Protein AF-A0A520JUE2-F1 (afdb_monomer)

Radius of gyration: 15.74 Å; Cα contacts (8 Å, |Δi|>4): 24; chains: 1; bounding box: 34×27×36 Å

Solvent-accessible surface area (backbone atoms only — not comparable to full-atom values): 5242 Å² total; per-residue (Å²): 116,76,63,63,56,52,48,52,51,53,54,51,52,54,56,52,51,73,74,62,47,66,65,67,70,43,51,86,78,46,73,60,71,72,49,37,86,77,52,58,78,80,60,84,58,86,52,96,86,34,75,84,80,77,77,57,65,54,58,51,55,50,49,54,52,49,28,66,74,71,70,49,51,72,71,56,46,52,54,66,73,73,107

Structure (mmCIF, N/CA/C/O backbone):
data_AF-A0A520JUE2-F1
#
_entry.id   AF-A0A520JUE2-F1
#
loop_
_atom_site.group_PDB
_atom_site.id
_atom_site.type_symbol
_atom_site.label_atom_id
_atom_site.label_alt_id
_atom_site.label_comp_id
_atom_site.label_asym_id
_atom_site.label_entity_id
_atom_site.label_seq_id
_atom_site.pdbx_PDB_ins_code
_atom_site.Cartn_x
_atom_site.Cartn_y
_atom_site.Cartn_z
_atom_site.occupancy
_atom_site.B_iso_or_equiv
_atom_site.auth_se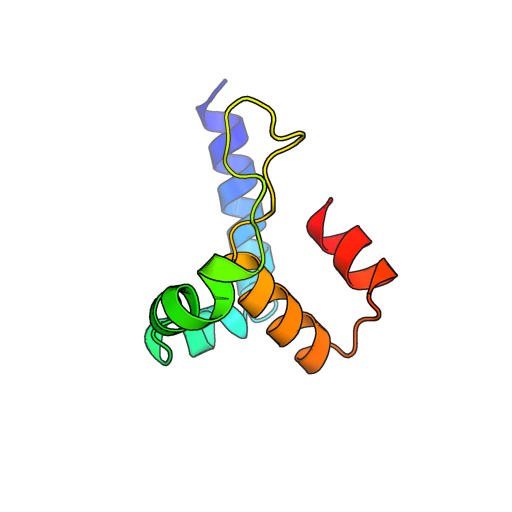q_id
_atom_site.auth_comp_id
_atom_site.auth_asym_id
_atom_site.auth_atom_id
_atom_site.pdbx_PDB_model_num
ATOM 1 N N . MET A 1 1 ? 20.350 7.184 17.857 1.00 49.84 1 MET A N 1
ATOM 2 C CA . MET A 1 1 ? 19.552 7.779 16.756 1.00 49.84 1 MET A CA 1
ATOM 3 C C . MET A 1 1 ? 18.463 6.853 16.202 1.00 49.84 1 MET A C 1
ATOM 5 O O . MET A 1 1 ? 17.351 7.334 16.053 1.00 49.84 1 MET A O 1
ATOM 9 N N . LYS A 1 2 ? 18.697 5.545 15.976 1.00 56.19 2 LYS A N 1
ATOM 10 C CA . LYS A 1 2 ? 17.643 4.600 15.519 1.00 56.19 2 LYS A CA 1
ATOM 11 C C . LYS A 1 2 ? 16.436 4.449 16.474 1.00 56.19 2 LYS A C 1
ATOM 13 O O . LYS A 1 2 ? 15.347 4.113 16.033 1.00 56.19 2 LYS A O 1
ATOM 18 N N . THR A 1 3 ? 16.612 4.725 17.765 1.00 66.12 3 THR A N 1
ATOM 19 C CA . THR A 1 3 ? 15.599 4.525 18.818 1.00 66.12 3 THR A CA 1
ATOM 20 C C . THR A 1 3 ? 14.528 5.613 18.893 1.00 66.12 3 THR A C 1
ATOM 22 O O . THR A 1 3 ? 13.357 5.289 19.050 1.00 66.12 3 THR A O 1
ATOM 25 N N . LEU A 1 4 ? 14.898 6.890 18.750 1.00 71.50 4 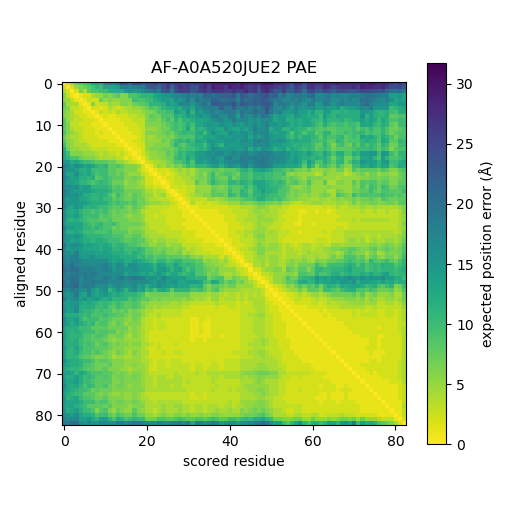LEU A N 1
ATOM 26 C CA . LEU A 1 4 ? 13.943 8.006 18.833 1.00 71.50 4 LEU A CA 1
ATOM 27 C C . LEU A 1 4 ? 13.048 8.089 17.588 1.00 71.50 4 LEU A C 1
ATOM 29 O O . LEU A 1 4 ? 11.847 8.301 17.714 1.00 71.50 4 LEU A O 1
ATOM 33 N N . ILE A 1 5 ? 13.615 7.842 16.401 1.00 75.62 5 ILE A N 1
ATOM 34 C CA . ILE A 1 5 ? 12.860 7.805 15.138 1.00 75.62 5 ILE A CA 1
ATOM 35 C C . ILE A 1 5 ? 11.861 6.639 15.148 1.00 75.62 5 ILE A C 1
ATOM 37 O O . ILE A 1 5 ? 10.685 6.838 14.855 1.00 75.62 5 ILE A O 1
ATOM 41 N N . GLY A 1 6 ? 12.295 5.442 15.564 1.00 75.69 6 GLY A N 1
ATOM 42 C CA . GLY A 1 6 ? 11.406 4.280 15.675 1.00 75.69 6 GLY A CA 1
ATOM 43 C C . GLY A 1 6 ? 10.296 4.462 16.716 1.00 75.69 6 GLY A C 1
ATOM 44 O O . GLY A 1 6 ? 9.168 4.026 16.495 1.00 75.69 6 GLY A O 1
ATOM 45 N N . PHE A 1 7 ? 10.581 5.148 17.829 1.00 79.94 7 PHE A N 1
ATOM 46 C CA . PHE A 1 7 ? 9.563 5.503 18.819 1.00 79.94 7 PHE A CA 1
ATOM 47 C C . PHE A 1 7 ? 8.528 6.477 18.241 1.00 79.94 7 PHE A C 1
ATOM 49 O O . PHE A 1 7 ? 7.330 6.231 18.359 1.00 79.94 7 PHE A O 1
ATOM 56 N N . GLY A 1 8 ? 8.980 7.532 17.553 1.00 81.62 8 GLY A N 1
ATOM 57 C CA . GLY A 1 8 ? 8.096 8.502 16.903 1.00 81.62 8 GLY A CA 1
ATOM 58 C C . GLY A 1 8 ? 7.179 7.865 15.856 1.00 81.62 8 GLY A C 1
ATOM 59 O O . GLY A 1 8 ? 5.976 8.115 15.867 1.00 81.62 8 GLY A O 1
ATOM 60 N N . GLN A 1 9 ? 7.716 6.976 15.014 1.00 79.25 9 GLN A N 1
ATOM 61 C CA . GLN A 1 9 ? 6.925 6.216 14.040 1.00 79.25 9 GLN A CA 1
ATOM 62 C C . GLN A 1 9 ? 5.877 5.338 14.726 1.00 79.25 9 GLN A C 1
ATOM 64 O O . GLN A 1 9 ? 4.713 5.353 14.341 1.00 79.25 9 GLN A O 1
ATOM 69 N N . LYS A 1 10 ? 6.260 4.606 15.779 1.00 81.56 10 LYS A N 1
ATOM 70 C CA . LYS A 1 10 ? 5.337 3.739 16.521 1.00 81.56 10 LYS A CA 1
ATOM 71 C C . LYS A 1 10 ? 4.173 4.521 17.135 1.00 81.56 10 LYS A C 1
ATOM 73 O O . LYS A 1 10 ? 3.040 4.053 17.095 1.00 81.56 10 LYS A O 1
ATOM 78 N N . GLU A 1 11 ? 4.438 5.702 17.684 1.00 83.50 11 GLU A N 1
ATOM 79 C CA . GLU A 1 11 ? 3.393 6.569 18.237 1.00 83.50 11 GLU A CA 1
ATOM 80 C C . GLU A 1 11 ? 2.505 7.186 17.144 1.00 83.50 11 GLU A C 1
ATOM 82 O O . GLU A 1 11 ? 1.295 7.296 17.336 1.00 83.50 11 GLU A O 1
ATOM 87 N N . ALA A 1 12 ? 3.064 7.522 15.975 1.00 78.25 12 ALA A N 1
ATOM 88 C CA . ALA A 1 12 ? 2.277 7.952 14.818 1.00 78.25 12 ALA A CA 1
ATOM 89 C C . ALA A 1 12 ? 1.334 6.839 14.329 1.00 78.25 12 ALA A C 1
ATOM 91 O O . ALA A 1 12 ? 0.136 7.079 14.189 1.00 78.25 12 ALA A O 1
ATOM 92 N N . TYR A 1 13 ? 1.837 5.609 14.177 1.00 77.81 13 TYR A N 1
ATOM 93 C CA . TYR A 1 13 ? 1.019 4.455 13.790 1.00 77.81 13 TYR A CA 1
ATOM 94 C C . TYR A 1 13 ? -0.119 4.187 14.781 1.00 77.81 13 TYR A C 1
ATOM 96 O O . TYR A 1 13 ? -1.255 4.000 14.356 1.00 77.81 13 TYR A O 1
ATOM 104 N N . LYS A 1 14 ? 0.142 4.248 16.095 1.00 80.25 14 LYS A N 1
ATOM 105 C CA . LYS A 1 14 ? -0.911 4.095 17.117 1.00 80.25 14 LYS A CA 1
ATOM 106 C C . LYS A 1 14 ? -2.000 5.163 17.018 1.00 80.25 14 LYS A C 1
ATOM 108 O O . LYS A 1 14 ? -3.168 4.861 17.237 1.00 80.25 14 LYS A O 1
ATOM 113 N N . ARG A 1 15 ? -1.636 6.417 16.727 1.00 77.31 15 ARG A N 1
ATOM 114 C CA . ARG A 1 15 ? -2.623 7.496 16.551 1.00 77.31 15 ARG A CA 1
ATOM 115 C C . ARG A 1 15 ? -3.507 7.249 15.335 1.00 77.31 15 ARG A C 1
ATOM 117 O O . ARG A 1 15 ? -4.704 7.477 15.421 1.00 77.31 15 ARG A O 1
ATOM 124 N N . VAL A 1 16 ? -2.935 6.762 14.234 1.00 74.12 16 VAL A N 1
ATOM 125 C CA . VAL A 1 16 ? -3.699 6.413 13.026 1.00 74.12 16 VAL A CA 1
ATOM 126 C C . VAL A 1 16 ? -4.616 5.216 13.282 1.00 74.12 16 VAL A C 1
ATOM 128 O O . VAL A 1 16 ? -5.782 5.256 12.905 1.00 74.12 16 VAL A O 1
ATOM 131 N N . GLU A 1 17 ? -4.141 4.197 14.001 1.00 72.25 17 GLU A N 1
ATOM 132 C CA . GLU A 1 17 ? -4.944 3.027 14.387 1.00 72.25 17 GLU A CA 1
ATOM 133 C C . GLU A 1 17 ? -6.207 3.429 15.176 1.00 72.25 17 GLU A C 1
ATOM 135 O O . GLU A 1 17 ? -7.289 2.886 14.950 1.00 72.25 17 GLU A O 1
ATOM 140 N N . GLN A 1 18 ? -6.103 4.451 16.036 1.00 74.12 18 GLN A N 1
ATOM 141 C CA . GLN A 1 18 ? -7.231 5.001 16.803 1.00 74.12 18 GLN A CA 1
ATOM 142 C C . GLN A 1 18 ? -8.283 5.724 15.947 1.00 74.12 18 GLN A C 1
ATOM 144 O O . GLN A 1 18 ? -9.423 5.858 16.389 1.00 74.12 18 GLN A O 1
ATOM 149 N N . LEU A 1 19 ? -7.937 6.175 14.736 1.00 70.06 19 LEU A N 1
ATOM 150 C CA . LEU A 1 19 ? -8.871 6.835 13.811 1.00 70.06 19 LEU A CA 1
ATOM 151 C C . LEU A 1 19 ? -9.739 5.833 13.031 1.00 70.06 19 LEU A C 1
ATOM 153 O O . LEU A 1 19 ? -10.644 6.238 12.301 1.00 70.06 19 LEU A O 1
ATOM 157 N N . GLY A 1 20 ? -9.499 4.532 13.221 1.00 67.75 20 GLY A N 1
ATOM 158 C CA . GLY A 1 20 ? -10.203 3.451 12.548 1.00 67.75 20 GLY A CA 1
ATOM 159 C C . GLY A 1 20 ? -9.471 3.012 11.286 1.00 67.75 20 GLY A C 1
ATOM 160 O O . GLY A 1 20 ? -9.689 3.548 10.202 1.00 67.75 20 GLY A O 1
ATOM 161 N N . ASP A 1 21 ? -8.638 1.982 11.419 1.00 72.00 21 ASP A N 1
ATOM 162 C CA . ASP A 1 21 ? -7.959 1.355 10.287 1.00 72.00 21 ASP A CA 1
ATOM 163 C C . ASP A 1 21 ? -8.840 0.245 9.684 1.00 72.00 21 ASP A C 1
ATOM 165 O O . ASP A 1 21 ? -8.800 -0.926 10.078 1.00 72.00 21 ASP A O 1
ATOM 169 N N . ARG A 1 22 ? -9.684 0.627 8.715 1.00 76.44 22 ARG A N 1
ATOM 170 C CA . ARG A 1 22 ? -10.558 -0.319 7.998 1.00 76.44 22 ARG A CA 1
ATOM 171 C C . ARG A 1 22 ? -9.758 -1.389 7.251 1.00 76.44 22 ARG A C 1
ATOM 173 O O . ARG A 1 22 ? -10.221 -2.524 7.146 1.00 76.44 22 ARG A O 1
ATOM 180 N N . LEU A 1 23 ? -8.561 -1.050 6.761 1.00 77.94 23 LEU A N 1
ATOM 181 C CA . LEU A 1 23 ? -7.669 -1.990 6.081 1.00 77.94 23 LEU A CA 1
ATOM 182 C C . LEU A 1 23 ? -7.113 -3.025 7.064 1.00 77.94 23 LEU A C 1
ATOM 184 O O . LEU A 1 23 ? -7.088 -4.215 6.744 1.00 77.94 23 LEU A O 1
ATOM 188 N N . ALA A 1 24 ? -6.715 -2.607 8.269 1.00 77.12 24 ALA A N 1
ATOM 189 C CA . ALA A 1 24 ? -6.321 -3.524 9.336 1.00 77.12 24 ALA A CA 1
ATOM 190 C C . ALA A 1 24 ? -7.471 -4.456 9.736 1.00 77.12 24 ALA A C 1
ATOM 192 O O . ALA A 1 24 ? -7.233 -5.646 9.946 1.00 77.12 24 ALA A O 1
ATOM 193 N N . GLY A 1 25 ? -8.710 -3.951 9.757 1.00 79.94 25 GLY A N 1
ATOM 194 C CA . GLY A 1 25 ? -9.907 -4.751 10.033 1.00 79.94 25 GLY A CA 1
ATOM 195 C C . GLY A 1 25 ? -10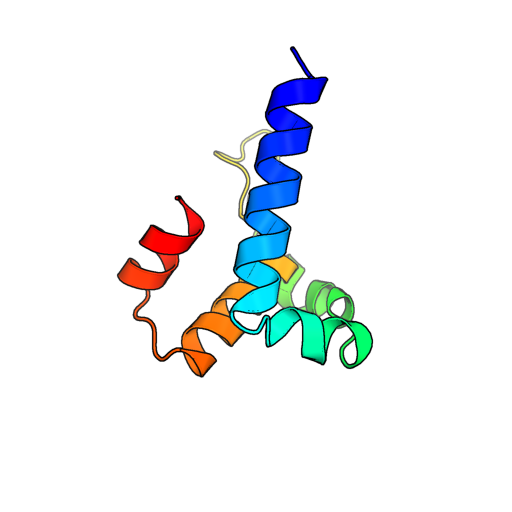.102 -5.919 9.060 1.00 79.94 25 GLY A C 1
ATOM 196 O O . GLY A 1 25 ? -10.443 -7.020 9.485 1.00 79.94 25 GLY A O 1
ATOM 197 N N . ILE A 1 26 ? -9.809 -5.717 7.771 1.00 82.81 26 ILE A N 1
ATOM 198 C CA . ILE A 1 26 ? -9.930 -6.770 6.747 1.00 82.81 26 ILE A CA 1
ATOM 199 C C . ILE A 1 26 ? -8.626 -7.536 6.495 1.00 82.81 26 ILE A C 1
ATOM 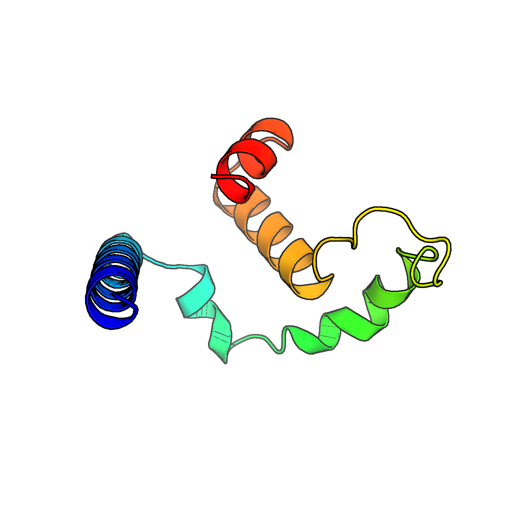201 O O . ILE A 1 26 ? -8.605 -8.490 5.714 1.00 82.81 26 ILE A O 1
ATOM 205 N N . LYS A 1 27 ? -7.521 -7.150 7.147 1.00 81.56 27 LYS A N 1
ATOM 206 C CA . LYS A 1 27 ? -6.189 -7.731 6.921 1.00 81.56 27 LYS A CA 1
ATOM 207 C C . LYS A 1 27 ? -6.174 -9.247 7.110 1.00 81.56 27 LYS A C 1
ATOM 209 O O . LYS A 1 27 ? -5.519 -9.937 6.339 1.00 81.56 27 LYS A O 1
ATOM 214 N N . SER A 1 28 ? -6.878 -9.751 8.124 1.00 81.25 28 SER A N 1
ATOM 215 C CA . SER A 1 28 ? -6.989 -11.186 8.421 1.00 81.25 28 SER A CA 1
ATOM 216 C C . SER A 1 28 ? -8.088 -11.894 7.625 1.00 81.25 28 SER A C 1
ATOM 218 O O . SER A 1 28 ? -8.112 -13.121 7.592 1.00 81.25 28 SER A O 1
ATOM 220 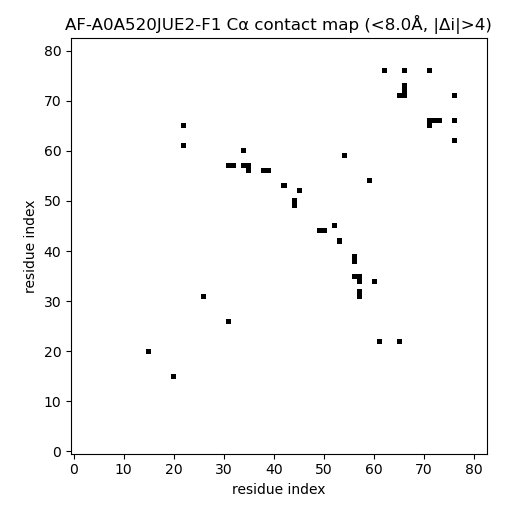N N . GLN A 1 29 ? -8.989 -11.145 6.985 1.00 86.50 29 GLN A N 1
ATOM 221 C CA . GLN A 1 29 ? -10.129 -11.693 6.247 1.00 86.50 29 GLN A CA 1
ATOM 222 C C . GLN A 1 29 ? -9.809 -11.960 4.773 1.00 86.50 29 GLN A C 1
ATOM 224 O O . GLN A 1 29 ? -10.543 -12.693 4.116 1.00 86.50 29 GLN A O 1
ATOM 229 N N . MET A 1 30 ? -8.723 -11.382 4.251 1.00 86.81 30 MET A N 1
ATOM 230 C CA . MET A 1 30 ? -8.357 -11.492 2.845 1.00 86.81 30 MET A CA 1
ATOM 231 C C . MET A 1 30 ? -6.900 -11.910 2.663 1.00 86.81 30 MET A C 1
ATOM 233 O O . MET A 1 30 ? -5.980 -11.291 3.199 1.00 86.81 30 MET A O 1
ATOM 237 N N . ASN A 1 31 ? -6.682 -12.940 1.845 1.00 92.31 31 ASN A N 1
ATOM 238 C CA . ASN A 1 31 ? -5.348 -13.309 1.390 1.00 92.31 31 ASN A CA 1
ATOM 239 C C . ASN A 1 31 ? -4.886 -12.334 0.297 1.00 92.31 31 ASN A C 1
ATOM 241 O O . ASN A 1 31 ? -5.098 -12.570 -0.888 1.00 92.31 31 ASN A O 1
ATOM 245 N N . TRP A 1 32 ? -4.254 -11.235 0.700 1.00 92.56 32 TRP A N 1
ATOM 246 C CA . TRP A 1 32 ? -3.769 -10.202 -0.218 1.00 92.56 32 TRP A CA 1
ATOM 247 C C . TRP A 1 32 ? -2.759 -10.711 -1.256 1.00 92.56 32 TRP A C 1
ATOM 249 O O . TRP A 1 32 ? -2.727 -10.218 -2.378 1.00 92.56 32 TRP A O 1
ATOM 259 N N . GLU A 1 33 ? -1.959 -11.720 -0.916 1.00 94.88 33 GLU A N 1
ATOM 260 C CA . GLU A 1 33 ? -0.986 -12.299 -1.849 1.00 94.88 33 GLU A CA 1
ATOM 261 C C . GLU A 1 33 ? -1.655 -13.125 -2.956 1.00 94.88 33 GLU A C 1
ATOM 263 O O . GLU A 1 33 ? -1.055 -13.344 -4.005 1.00 94.88 33 GLU A O 1
ATOM 268 N N . ALA A 1 34 ? -2.927 -13.511 -2.790 1.00 94.62 34 ALA A N 1
ATOM 269 C CA . ALA A 1 34 ? -3.691 -14.159 -3.854 1.00 94.62 34 ALA A CA 1
ATOM 270 C C . ALA A 1 34 ? -3.892 -13.252 -5.082 1.00 94.62 34 ALA A C 1
ATOM 272 O O . ALA A 1 34 ? -4.114 -13.764 -6.176 1.00 94.62 34 ALA A O 1
ATOM 273 N N . PHE A 1 35 ? -3.781 -11.925 -4.926 1.00 93.69 35 PHE A N 1
ATOM 274 C CA . PHE A 1 35 ? -3.839 -10.994 -6.054 1.00 93.69 35 PHE A CA 1
ATOM 275 C C . PHE A 1 35 ? -2.541 -10.959 -6.853 1.00 93.69 35 PHE A C 1
ATOM 277 O O . PHE A 1 35 ? -2.593 -10.740 -8.059 1.00 93.69 35 PHE A O 1
ATOM 284 N N . ARG A 1 36 ? -1.383 -11.200 -6.225 1.00 94.06 36 ARG A N 1
ATOM 285 C CA . ARG A 1 36 ? -0.076 -11.069 -6.879 1.00 94.06 36 ARG A CA 1
ATOM 286 C C . ARG A 1 36 ? 0.030 -11.826 -8.208 1.00 94.06 36 ARG A C 1
ATOM 288 O O . ARG A 1 36 ? 0.411 -11.175 -9.173 1.00 94.06 36 ARG A O 1
ATOM 295 N N . PRO A 1 37 ? -0.331 -13.119 -8.329 1.00 94.19 37 PRO A N 1
ATOM 296 C CA . PRO A 1 37 ? -0.241 -13.817 -9.615 1.00 94.19 37 PRO A CA 1
ATOM 297 C C . PRO A 1 37 ? -1.212 -13.289 -10.685 1.00 94.19 37 PRO A C 1
ATOM 299 O O . PRO A 1 37 ? -1.065 -13.628 -11.850 1.00 94.19 37 PRO A O 1
ATOM 302 N N . ILE A 1 38 ? -2.213 -12.486 -10.311 1.00 94.00 38 ILE A N 1
ATOM 303 C CA . ILE A 1 38 ? -3.168 -11.874 -11.246 1.00 94.00 38 ILE A CA 1
ATOM 304 C C . ILE A 1 38 ? -2.584 -10.585 -11.837 1.00 94.00 38 ILE A C 1
ATOM 306 O O . ILE A 1 38 ? -2.822 -10.270 -12.999 1.00 94.00 38 ILE A O 1
ATOM 310 N N . VAL A 1 39 ? -1.830 -9.832 -11.030 1.00 92.31 39 VAL A N 1
ATOM 311 C CA . VAL A 1 39 ? -1.353 -8.484 -11.378 1.00 92.31 39 VAL A CA 1
ATOM 312 C C . VAL A 1 39 ? 0.160 -8.397 -11.602 1.00 92.31 39 VAL A C 1
ATOM 314 O O . VAL A 1 39 ? 0.650 -7.349 -12.014 1.00 92.31 39 VAL A O 1
ATOM 317 N N . SER A 1 40 ? 0.914 -9.475 -11.357 1.00 88.62 40 SER A N 1
ATOM 318 C CA . SER A 1 40 ? 2.381 -9.500 -11.472 1.00 88.62 40 SER A CA 1
ATOM 319 C C . SER A 1 40 ? 2.881 -9.104 -12.853 1.00 88.62 40 SER A C 1
ATOM 321 O O . SER A 1 40 ? 3.959 -8.517 -12.965 1.00 88.62 40 SER A O 1
ATOM 323 N N . ASP A 1 41 ? 2.086 -9.406 -13.874 1.00 87.88 41 ASP A N 1
ATOM 324 C CA . ASP A 1 41 ? 2.453 -9.261 -15.278 1.00 87.88 41 ASP A CA 1
ATOM 325 C C . ASP A 1 41 ? 2.120 -7.861 -15.822 1.00 87.88 41 ASP A C 1
ATOM 327 O O . ASP A 1 41 ? 2.419 -7.563 -16.974 1.00 87.88 41 ASP A O 1
ATOM 331 N N . MET A 1 42 ? 1.549 -6.968 -14.997 1.00 86.12 42 MET A N 1
ATOM 332 C CA . MET A 1 42 ? 1.334 -5.561 -15.371 1.00 86.12 42 MET A CA 1
ATOM 333 C C . MET A 1 42 ? 2.645 -4.790 -15.563 1.00 86.12 42 MET A C 1
ATOM 335 O O . MET A 1 42 ? 2.663 -3.776 -16.257 1.00 86.12 42 MET A O 1
ATOM 339 N N . TYR A 1 43 ? 3.726 -5.237 -14.921 1.00 82.81 43 TYR A N 1
ATOM 340 C CA . TYR A 1 43 ? 5.029 -4.588 -14.980 1.00 82.81 43 TYR A CA 1
ATOM 341 C C . TYR A 1 43 ? 6.047 -5.481 -15.689 1.00 82.81 43 TYR A C 1
ATOM 343 O O . TYR A 1 43 ? 6.422 -6.536 -15.179 1.00 82.81 43 TYR A O 1
ATOM 351 N N . ASP A 1 44 ? 6.566 -5.013 -16.821 1.00 79.94 44 ASP A N 1
ATOM 352 C CA . ASP A 1 44 ? 7.585 -5.688 -17.637 1.00 79.94 44 ASP A CA 1
ATOM 353 C C . ASP A 1 44 ? 9.002 -5.105 -17.443 1.00 79.94 44 ASP A C 1
ATOM 355 O O . ASP A 1 44 ? 9.997 -5.625 -17.948 1.00 79.94 44 ASP A O 1
ATOM 359 N N . ASN A 1 45 ? 9.123 -4.048 -16.641 1.00 82.88 45 ASN A N 1
ATOM 360 C CA . ASN A 1 45 ? 10.339 -3.255 -16.465 1.00 82.88 45 ASN A CA 1
ATOM 361 C C . ASN A 1 45 ? 11.260 -3.742 -15.326 1.00 82.88 45 ASN A C 1
ATOM 363 O O . ASN A 1 45 ? 12.115 -2.987 -14.869 1.00 82.88 45 ASN A O 1
ATOM 367 N N . ARG A 1 46 ? 11.142 -5.000 -14.879 1.00 75.19 46 ARG A N 1
ATOM 368 C CA . ARG A 1 46 ? 11.921 -5.562 -13.749 1.00 75.19 46 ARG A CA 1
ATOM 369 C C . ARG A 1 46 ? 13.387 -5.899 -14.075 1.00 75.19 46 ARG A C 1
ATOM 371 O O . ARG A 1 46 ? 14.077 -6.506 -13.260 1.00 75.19 46 ARG A O 1
ATOM 378 N N . SER A 1 47 ? 13.857 -5.560 -15.273 1.00 81.12 47 SER A N 1
ATOM 379 C CA . SER A 1 47 ? 15.241 -5.799 -15.700 1.00 81.12 47 SER A CA 1
ATOM 380 C C . SER A 1 47 ? 16.216 -4.770 -15.114 1.00 81.12 47 SER A C 1
ATOM 382 O O . SER A 1 47 ? 15.809 -3.711 -14.648 1.00 81.12 47 SER A O 1
ATOM 384 N N . GLU A 1 48 ? 17.522 -5.022 -15.228 1.00 76.62 48 GLU A N 1
ATOM 385 C CA . GLU A 1 48 ? 18.577 -4.068 -14.835 1.00 76.62 48 GLU A CA 1
ATOM 386 C C . GLU A 1 48 ? 18.555 -2.752 -15.636 1.00 76.62 48 GLU A C 1
ATOM 388 O O . GLU A 1 48 ? 19.180 -1.771 -15.245 1.00 76.62 48 GLU A O 1
ATOM 393 N N . ARG A 1 49 ? 17.831 -2.721 -16.763 1.00 81.19 49 ARG A N 1
ATOM 394 C CA . ARG A 1 49 ? 17.588 -1.509 -17.563 1.00 81.19 49 ARG A CA 1
ATOM 395 C C . ARG A 1 49 ? 16.291 -0.792 -17.174 1.00 81.19 49 ARG A C 1
ATOM 397 O O . ARG A 1 49 ? 15.928 0.191 -17.815 1.00 81.19 49 ARG A O 1
ATOM 404 N N . GLY A 1 50 ? 15.578 -1.302 -16.172 1.00 77.12 50 GLY A N 1
ATOM 405 C CA . GLY A 1 50 ? 14.401 -0.670 -15.596 1.00 77.12 50 GLY A CA 1
ATOM 406 C C . GLY A 1 50 ? 14.754 0.639 -14.893 1.00 77.12 50 GLY A C 1
ATOM 407 O O . GLY A 1 50 ? 15.850 0.801 -14.361 1.00 77.12 50 GLY A O 1
ATOM 408 N N . GLY A 1 51 ? 13.822 1.592 -14.919 1.00 85.56 51 GLY A N 1
ATOM 409 C CA . GLY A 1 51 ? 13.950 2.862 -14.205 1.00 85.56 51 GLY A CA 1
ATOM 410 C C . GLY A 1 51 ? 13.733 2.710 -12.696 1.00 85.56 51 GLY A C 1
ATOM 411 O O . GLY A 1 51 ? 14.123 1.723 -12.075 1.00 85.56 51 GLY A O 1
ATOM 412 N N . ARG A 1 52 ? 13.082 3.705 -12.081 1.00 82.62 52 ARG A N 1
ATOM 413 C CA . ARG A 1 52 ? 12.680 3.622 -10.670 1.00 82.62 52 ARG A CA 1
ATOM 414 C C . ARG A 1 52 ? 11.806 2.371 -10.457 1.00 82.62 52 ARG A C 1
ATOM 416 O O . ARG A 1 52 ? 10.879 2.179 -11.242 1.00 82.62 52 ARG A O 1
ATOM 423 N N . PRO A 1 53 ? 12.057 1.560 -9.411 1.00 85.12 53 PRO A N 1
ATOM 424 C CA . PRO A 1 53 ? 11.206 0.418 -9.096 1.00 85.12 53 PRO A CA 1
ATOM 425 C C . PRO A 1 53 ? 9.743 0.835 -8.932 1.00 85.12 53 PRO A C 1
ATOM 427 O O . PRO A 1 53 ? 9.462 1.891 -8.357 1.00 85.12 53 PRO A O 1
ATOM 430 N N . ASN A 1 54 ? 8.824 -0.000 -9.414 1.00 87.81 54 ASN A N 1
ATOM 431 C CA . ASN A 1 54 ? 7.395 0.245 -9.245 1.00 87.81 54 ASN A CA 1
ATOM 432 C C . ASN A 1 54 ? 6.979 0.041 -7.783 1.00 87.81 54 ASN A C 1
ATOM 434 O O . ASN A 1 54 ? 7.685 -0.588 -6.990 1.00 87.81 54 ASN A O 1
ATOM 438 N N . ILE A 1 55 ? 5.798 0.550 -7.444 1.00 88.19 55 ILE A N 1
ATOM 439 C CA . ILE A 1 55 ? 5.124 0.202 -6.193 1.00 88.19 55 ILE A CA 1
ATOM 440 C C . ILE A 1 55 ? 4.824 -1.305 -6.207 1.00 88.19 55 ILE A C 1
ATOM 442 O O . ILE A 1 55 ? 4.470 -1.857 -7.248 1.00 88.19 55 ILE A O 1
ATOM 446 N N . ASP A 1 56 ? 4.970 -1.962 -5.052 1.00 91.00 56 ASP A N 1
ATOM 447 C CA . ASP A 1 56 ? 4.597 -3.371 -4.895 1.00 91.00 56 ASP A CA 1
ATOM 448 C C . ASP A 1 56 ? 3.137 -3.589 -5.320 1.00 91.00 56 ASP A C 1
ATOM 450 O O . ASP A 1 56 ? 2.241 -2.825 -4.953 1.00 91.00 56 ASP A O 1
ATOM 454 N N . GLU A 1 57 ? 2.881 -4.636 -6.099 1.00 92.12 57 GLU A N 1
ATOM 455 C CA . GLU A 1 57 ? 1.584 -4.809 -6.750 1.00 92.12 57 GLU A CA 1
ATOM 456 C C . GLU A 1 57 ? 0.453 -5.031 -5.737 1.00 92.12 57 GLU A C 1
ATOM 458 O O . GLU A 1 57 ? -0.671 -4.567 -5.929 1.00 92.12 57 GLU A O 1
ATOM 463 N N . VAL A 1 58 ? 0.747 -5.695 -4.617 1.00 93.56 58 VAL A N 1
ATOM 464 C CA . VAL A 1 58 ? -0.228 -5.923 -3.545 1.00 93.56 58 VAL A CA 1
ATOM 465 C C . VAL A 1 58 ? -0.504 -4.625 -2.785 1.00 93.56 58 VAL A C 1
ATOM 467 O O . VAL A 1 58 ? -1.638 -4.381 -2.365 1.00 93.56 58 VAL A O 1
ATOM 470 N N . VAL A 1 59 ? 0.505 -3.765 -2.621 1.00 92.94 59 VAL A N 1
ATOM 471 C CA . VAL A 1 59 ? 0.308 -2.403 -2.102 1.00 92.94 59 VAL A CA 1
ATOM 472 C C . VAL A 1 59 ? -0.584 -1.593 -3.042 1.00 92.94 59 VAL A C 1
ATOM 474 O O . VAL A 1 59 ? -1.515 -0.950 -2.561 1.00 92.94 59 VAL A O 1
ATOM 477 N N . MET A 1 60 ? -0.385 -1.683 -4.359 1.00 93.25 60 MET A N 1
ATOM 478 C CA . MET A 1 60 ? -1.237 -0.995 -5.334 1.00 93.25 60 MET A CA 1
ATOM 479 C C . MET A 1 60 ? -2.708 -1.423 -5.218 1.00 93.25 60 MET A C 1
ATOM 481 O O . MET A 1 60 ? -3.595 -0.576 -5.153 1.00 93.25 60 MET A O 1
ATOM 485 N N . VAL A 1 61 ? -2.987 -2.725 -5.083 1.00 94.00 61 VAL A N 1
ATOM 486 C CA . VAL A 1 61 ? -4.362 -3.217 -4.861 1.00 9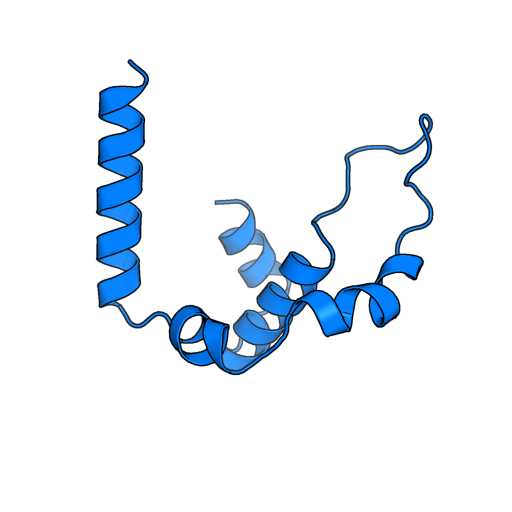4.00 61 VAL A CA 1
ATOM 487 C C . VAL A 1 61 ? -4.970 -2.626 -3.582 1.00 94.00 61 VAL A C 1
ATOM 489 O O . VAL A 1 61 ? -6.129 -2.215 -3.580 1.00 94.00 61 VAL A O 1
ATOM 492 N N . LYS A 1 62 ? -4.199 -2.535 -2.491 1.00 93.12 62 LYS A N 1
ATOM 493 C CA . LYS A 1 62 ? -4.667 -1.912 -1.238 1.00 93.12 62 LYS A CA 1
ATOM 494 C C . LYS A 1 62 ? -4.980 -0.426 -1.412 1.00 93.12 62 LYS A C 1
ATOM 496 O O . LYS A 1 62 ? -5.975 0.037 -0.857 1.00 93.12 62 LYS A O 1
ATOM 501 N N . LEU A 1 63 ? -4.168 0.299 -2.182 1.00 93.44 63 LEU A N 1
ATOM 502 C CA . LEU A 1 63 ? -4.405 1.711 -2.492 1.00 93.44 63 LEU A CA 1
ATOM 503 C C . LEU A 1 63 ? -5.720 1.900 -3.258 1.00 93.44 63 LEU A C 1
ATOM 505 O O . LEU A 1 63 ? -6.506 2.760 -2.877 1.00 93.44 63 LEU A O 1
ATOM 509 N N . LEU A 1 64 ? -6.021 1.048 -4.243 1.00 93.88 64 LEU A N 1
ATOM 510 C CA . LEU A 1 64 ? -7.297 1.085 -4.974 1.00 93.88 64 LEU A CA 1
ATOM 511 C C . LEU A 1 64 ? -8.509 0.799 -4.068 1.00 93.88 64 LEU A C 1
ATOM 513 O O . LEU A 1 64 ? -9.560 1.425 -4.203 1.00 93.88 64 LEU A O 1
ATOM 517 N N . VAL A 1 65 ? -8.375 -0.115 -3.101 1.00 93.25 65 VAL A N 1
ATOM 518 C CA . VAL A 1 65 ? -9.435 -0.372 -2.108 1.00 93.25 65 VAL A CA 1
ATOM 519 C C . VAL A 1 65 ? -9.678 0.859 -1.232 1.00 93.25 65 VAL A C 1
ATOM 521 O O . VAL A 1 65 ? -10.829 1.247 -1.026 1.00 93.25 65 VAL A O 1
ATOM 524 N N . LEU A 1 66 ? -8.612 1.498 -0.740 1.00 91.56 66 LEU A N 1
ATOM 525 C CA . LEU A 1 66 ? -8.720 2.743 0.026 1.00 91.56 66 LEU A CA 1
ATOM 526 C C . LEU A 1 66 ? -9.350 3.855 -0.805 1.00 91.56 66 LEU A C 1
ATOM 528 O O . LEU A 1 66 ? -10.266 4.527 -0.334 1.00 91.56 66 LEU A O 1
ATOM 532 N N . GLN A 1 67 ? -8.900 4.010 -2.046 1.00 94.25 67 GLN A N 1
ATOM 533 C CA . GLN A 1 67 ? -9.438 4.984 -2.977 1.00 94.25 67 GLN A CA 1
ATOM 534 C C . GLN A 1 67 ? -10.959 4.855 -3.093 1.00 94.25 67 GLN A C 1
ATOM 536 O O . GLN A 1 67 ? -11.676 5.836 -2.901 1.00 94.25 67 GLN A O 1
ATOM 541 N N . GLN A 1 68 ? -11.454 3.631 -3.301 1.00 95.12 68 GLN A N 1
ATOM 542 C CA . GLN A 1 68 ? -12.883 3.352 -3.403 1.00 95.12 68 GLN A CA 1
ATOM 543 C C . GLN A 1 68 ? -13.634 3.592 -2.085 1.00 95.12 68 GLN A C 1
ATOM 545 O O . GLN A 1 68 ? -14.752 4.104 -2.092 1.00 95.12 68 GLN A O 1
ATOM 550 N N . TRP A 1 69 ? -13.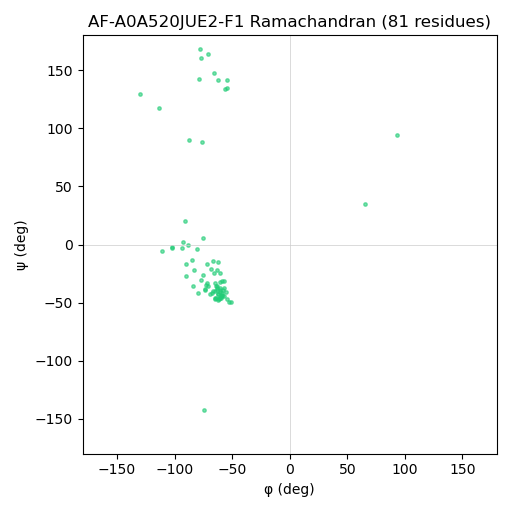057 3.220 -0.941 1.00 92.56 69 TRP A N 1
ATOM 551 C CA . TRP A 1 69 ? -13.716 3.371 0.361 1.00 92.56 69 TRP A CA 1
ATOM 552 C C . TRP A 1 69 ? -13.821 4.811 0.849 1.00 92.56 69 TRP A C 1
ATOM 554 O O . TRP A 1 69 ? -14.783 5.141 1.546 1.00 92.56 69 TRP A O 1
ATOM 564 N N . TYR A 1 70 ? -12.831 5.638 0.520 1.00 90.19 70 TYR A N 1
ATOM 565 C CA . TYR A 1 70 ? -12.762 7.036 0.937 1.00 90.19 70 TYR A CA 1
ATOM 566 C C . TYR A 1 70 ? -13.170 8.012 -0.178 1.00 90.19 70 TYR A C 1
ATOM 568 O O . TYR A 1 70 ? -13.231 9.213 0.068 1.00 90.19 70 TYR A O 1
ATOM 576 N N . GLY A 1 71 ? -13.489 7.513 -1.379 1.00 94.44 71 GLY A N 1
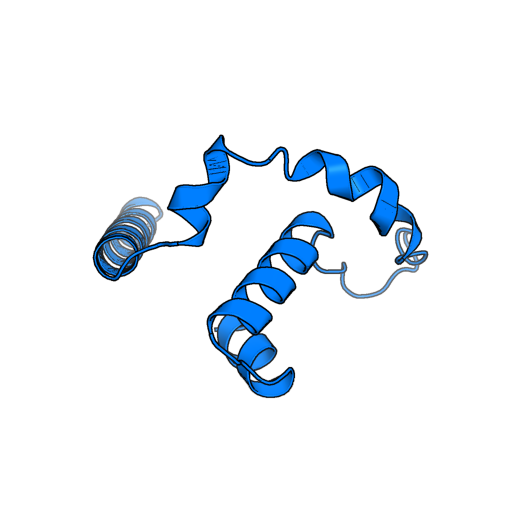ATOM 577 C CA . GLY A 1 71 ? -13.898 8.336 -2.521 1.00 94.44 71 GLY A CA 1
ATOM 578 C C . GLY A 1 71 ? -12.785 9.258 -3.021 1.00 94.44 71 GLY A C 1
ATOM 579 O O . GLY A 1 71 ? -13.059 10.395 -3.404 1.00 94.44 71 GLY A O 1
ATOM 580 N N . LEU A 1 72 ? -11.531 8.800 -2.964 1.00 95.62 72 LEU A N 1
ATOM 581 C CA . LEU A 1 72 ? -10.371 9.603 -3.354 1.00 95.62 72 LEU A CA 1
ATOM 582 C C . LEU A 1 72 ? -10.229 9.638 -4.881 1.00 95.62 72 LEU A C 1
ATOM 584 O O . LEU A 1 72 ? -10.431 8.638 -5.567 1.00 95.62 72 LEU A O 1
ATOM 588 N N . SER A 1 73 ? -9.835 10.789 -5.418 1.00 96.50 73 SER A N 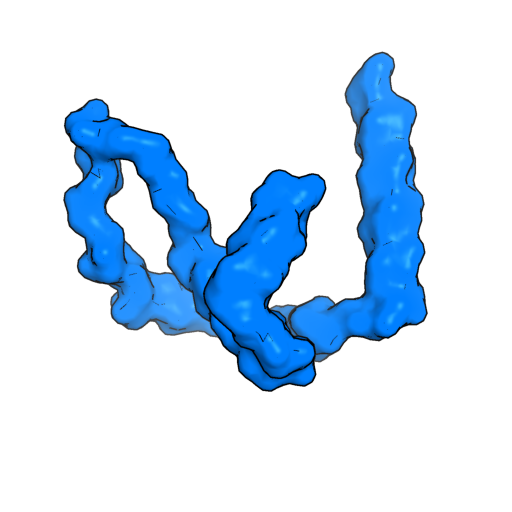1
ATOM 589 C CA . SER A 1 73 ? -9.370 10.889 -6.803 1.00 96.50 73 SER A CA 1
ATOM 590 C C . SER A 1 73 ? -7.937 10.361 -6.925 1.00 96.50 73 SER A C 1
ATOM 592 O O . SER A 1 73 ? -7.226 10.304 -5.921 1.00 96.50 73 SER A O 1
ATOM 594 N N . ASP A 1 74 ? -7.493 10.011 -8.138 1.00 95.25 74 ASP A N 1
ATOM 595 C CA . ASP A 1 74 ? -6.110 9.553 -8.359 1.00 95.25 74 ASP A CA 1
ATOM 596 C C . ASP A 1 74 ? -5.074 10.566 -7.826 1.00 95.25 74 ASP A C 1
ATOM 598 O O . ASP A 1 74 ? -4.204 10.156 -7.056 1.00 95.25 74 ASP A O 1
ATOM 602 N N . PRO A 1 75 ? -5.187 11.891 -8.095 1.00 95.88 75 PRO A N 1
ATOM 603 C CA . PRO A 1 75 ? -4.219 12.859 -7.575 1.00 95.88 75 PRO A CA 1
ATOM 604 C C . PRO A 1 75 ? -4.202 12.945 -6.046 1.00 95.88 75 PRO A C 1
ATOM 606 O O . PRO A 1 75 ? -3.149 13.152 -5.448 1.00 95.88 75 PRO A O 1
ATOM 609 N N . GLU A 1 76 ? -5.360 12.802 -5.397 1.00 94.75 76 GLU A N 1
ATOM 610 C CA . GLU A 1 76 ? -5.439 12.852 -3.936 1.00 94.75 76 GLU A CA 1
ATOM 611 C C . GLU A 1 76 ? -4.869 11.580 -3.298 1.00 94.75 76 GLU A C 1
ATOM 613 O O . GLU A 1 76 ? -4.176 11.662 -2.284 1.00 94.75 76 GLU A O 1
ATOM 618 N N . LEU A 1 77 ? -5.105 10.416 -3.910 1.00 94.50 77 LEU A N 1
ATOM 619 C CA . LEU A 1 77 ? -4.490 9.158 -3.494 1.00 94.50 77 LEU A CA 1
ATOM 620 C C . LEU A 1 77 ? -2.962 9.225 -3.621 1.00 94.50 77 LEU A C 1
ATOM 622 O O . LEU A 1 77 ? -2.260 8.871 -2.677 1.00 94.50 77 LEU A O 1
ATOM 626 N N . GLU A 1 78 ? -2.446 9.714 -4.753 1.00 92.19 78 GLU A N 1
ATOM 627 C CA . GLU A 1 78 ? -1.007 9.899 -4.970 1.00 92.19 78 GLU A CA 1
ATOM 628 C C . GLU A 1 78 ? -0.401 10.847 -3.936 1.00 92.19 78 GLU A C 1
ATOM 630 O O . GLU A 1 78 ? 0.626 10.530 -3.334 1.00 92.19 78 GLU A O 1
ATOM 635 N N . ARG A 1 79 ? -1.063 11.982 -3.676 1.00 92.69 79 ARG A N 1
ATOM 636 C CA . ARG A 1 79 ? -0.621 12.954 -2.672 1.00 92.69 79 ARG A CA 1
ATOM 637 C C . ARG A 1 79 ? -0.494 12.315 -1.290 1.00 92.69 79 ARG A C 1
ATOM 639 O O . ARG A 1 79 ? 0.496 12.558 -0.613 1.00 92.69 79 ARG A O 1
ATOM 646 N N . GLN A 1 80 ? -1.466 11.499 -0.884 1.00 87.19 80 GLN A N 1
ATOM 647 C CA . GLN A 1 80 ? -1.457 10.821 0.417 1.00 87.19 80 GLN A CA 1
ATOM 648 C C . GLN A 1 80 ? -0.493 9.629 0.489 1.00 87.19 80 GLN A C 1
ATOM 650 O O . GLN A 1 80 ? -0.062 9.275 1.579 1.00 87.19 80 GLN A O 1
ATOM 655 N N . ALA A 1 81 ? -0.178 8.980 -0.636 1.00 86.75 81 ALA A N 1
ATOM 656 C CA . ALA A 1 81 ? 0.739 7.839 -0.674 1.00 86.75 81 ALA A CA 1
ATOM 657 C C . ALA A 1 81 ? 2.222 8.250 -0.719 1.00 86.75 81 ALA A C 1
ATOM 659 O O . ALA A 1 81 ? 3.095 7.432 -0.423 1.00 86.75 81 ALA A O 1
ATOM 660 N N . VAL A 1 82 ? 2.506 9.481 -1.156 1.00 79.00 82 VAL A N 1
ATOM 661 C CA . VAL A 1 82 ? 3.862 10.047 -1.249 1.00 79.00 82 VAL A CA 1
ATOM 662 C C . VAL A 1 82 ? 4.283 10.776 0.036 1.00 79.00 82 VAL A C 1
ATOM 664 O O . VAL A 1 82 ? 5.487 10.836 0.299 1.00 79.00 82 VAL A O 1
ATOM 667 N N . ASP A 1 83 ? 3.322 11.306 0.802 1.00 52.84 83 ASP A N 1
ATOM 668 C CA . ASP A 1 83 ? 3.517 11.901 2.142 1.00 52.84 83 ASP A CA 1
ATOM 669 C C . ASP A 1 83 ? 3.834 10.838 3.215 1.00 52.84 83 ASP A C 1
ATOM 671 O O . ASP A 1 83 ? 4.721 11.097 4.066 1.00 52.84 83 ASP A O 1
#

Mean predicted aligned error: 7.58 Å

Foldseek 3Di:
DVPVVVVVVVVVVVVVVVVPDVCVVCVVVDPLCVCCVVCVVVDPQPDPNRDPDDDDVSVVVVLVVVCVVVVNDPVRSVVVVVD

Secondary structure (DSSP, 8-state):
-HHHHHHHHHHHHHHHHHTT-HHHHHHTTS-GGGGHHHHGGG----STT--SPPPPHHHHHHHHHHHHHHT--HHHHHHHHH-

Sequence (83 aa):
MKTLIGFGQKEAYKRVEQLGDRLAGIKSQMNWEAFRPIVSDMYDNRSERGGRPNIDEVVMVKLLVLQQWYGLSDPELERQAVD

pLDDT: mean 84.32, std 9.98, range [49.84, 96.5]